Protein AF-A0A1I8J8V0-F1 (afdb_monomer_lite)

Secondary structure (DSSP, 8-state):
------HHHHHHTBTTTTSEEEETTEEPP-EE-TTSPEE--GGGGGGG---SSEEEEEEEEEEEEEEEEEEEE-SSS---SEEEEEES---GGGGGGGGTTSPEEEEE-S--TT--EEEEEEEEEEEEEEEEEEEEGGG-----SEEEEEEEE------------

pLDDT: mean 85.28, std 16.2, range [33.06, 98.38]

Sequence (165 aa):
HYYHPNVAELQGHNAAIYKTVWFNNREVSNTATSGGFLNIDTNNQASYVDATEYYYVLVDLKLLHTISGVDFQSPTSGQYPIHVRVSSSYDSSLGERAFINWPLCDSLELSVSSLTEYSFTCSSVMLGRYLVLTKSADLGFFRVDQIFVFAEECKLELNLKVFFA

Organism: NCBI:txid282301

Radius of gyration: 17.02 Å; chains: 1; bounding box: 48×47×53 Å

Structure (mmCIF, N/CA/C/O backbone):
data_AF-A0A1I8J8V0-F1
#
_entry.id   AF-A0A1I8J8V0-F1
#
loop_
_atom_site.group_PDB
_atom_site.id
_atom_site.type_symbol
_atom_site.label_atom_id
_atom_site.label_alt_id
_atom_site.label_comp_id
_atom_site.label_asym_id
_atom_site.label_entity_id
_atom_site.label_seq_id
_atom_site.pdbx_PDB_ins_code
_atom_site.Cartn_x
_atom_site.Cartn_y
_atom_site.Cartn_z
_atom_site.occupancy
_atom_site.B_iso_or_equiv
_atom_site.auth_seq_id
_atom_site.auth_comp_id
_atom_site.auth_asym_id
_atom_site.auth_atom_id
_atom_site.pdbx_PDB_model_num
ATOM 1 N N . HIS A 1 1 ? 11.663 30.106 14.539 1.00 33.25 1 HIS A N 1
ATOM 2 C CA . HIS A 1 1 ? 11.261 28.925 15.325 1.00 33.25 1 HIS A CA 1
ATOM 3 C C . HIS A 1 1 ? 10.946 27.800 14.357 1.00 33.25 1 HIS A C 1
ATOM 5 O O . HIS A 1 1 ? 9.930 27.873 13.682 1.00 33.25 1 HIS A O 1
ATOM 11 N N . TYR A 1 2 ? 11.851 26.832 14.214 1.00 33.31 2 TYR A N 1
ATOM 12 C CA . TYR A 1 2 ? 11.585 25.615 13.449 1.00 33.31 2 TYR A CA 1
ATOM 13 C C . TYR A 1 2 ? 10.794 24.675 14.355 1.00 33.31 2 TYR A C 1
ATOM 15 O O . TYR A 1 2 ? 11.325 24.176 15.345 1.00 33.31 2 TYR A O 1
ATOM 23 N N . TYR A 1 3 ? 9.503 24.523 14.072 1.00 33.06 3 TYR A N 1
ATOM 24 C CA . TYR A 1 3 ? 8.680 23.494 14.691 1.00 33.06 3 TYR A CA 1
ATOM 25 C C . TYR A 1 3 ? 9.148 22.153 14.121 1.00 33.06 3 TYR A C 1
ATOM 27 O O . TYR A 1 3 ? 8.894 21.851 12.959 1.00 33.06 3 TYR A O 1
ATOM 35 N N . HIS A 1 4 ? 9.908 21.398 14.908 1.00 39.62 4 HIS A N 1
ATOM 36 C CA . HIS A 1 4 ? 10.150 19.985 14.648 1.00 39.62 4 HIS A CA 1
ATOM 37 C C . HIS A 1 4 ? 9.083 19.222 15.437 1.00 39.62 4 HIS A C 1
ATOM 39 O O . HIS A 1 4 ? 9.164 19.228 16.669 1.00 39.62 4 HIS A O 1
ATOM 45 N N . PRO A 1 5 ? 8.066 18.631 14.781 1.00 42.84 5 PRO A N 1
ATOM 46 C CA . PRO A 1 5 ? 7.092 17.807 15.481 1.00 42.84 5 PRO A CA 1
ATOM 47 C C . PRO A 1 5 ? 7.818 16.661 16.187 1.00 42.84 5 PRO A C 1
ATOM 49 O O . PRO A 1 5 ? 8.849 16.172 15.711 1.00 42.84 5 PRO A O 1
ATOM 52 N N . ASN A 1 6 ? 7.304 16.248 17.341 1.00 49.06 6 ASN A N 1
ATOM 53 C CA . ASN A 1 6 ? 7.914 15.179 18.109 1.00 49.06 6 ASN A CA 1
ATOM 54 C C . ASN A 1 6 ? 7.815 13.872 17.303 1.00 49.06 6 ASN A C 1
ATOM 56 O O . ASN A 1 6 ? 6.739 13.497 16.843 1.00 49.06 6 ASN A O 1
ATOM 60 N N . VAL A 1 7 ? 8.932 13.168 17.117 1.00 50.31 7 VAL A N 1
ATOM 61 C CA . VAL A 1 7 ? 9.011 11.940 16.298 1.00 50.31 7 VAL A CA 1
ATOM 62 C C . VAL A 1 7 ? 7.987 10.884 16.745 1.00 50.31 7 VAL A C 1
ATOM 64 O O . VAL A 1 7 ? 7.414 10.181 15.916 1.00 50.31 7 VAL A O 1
ATOM 67 N N . ALA A 1 8 ? 7.705 10.817 18.049 1.00 52.47 8 ALA A N 1
ATOM 68 C CA . ALA A 1 8 ? 6.696 9.926 18.619 1.00 52.47 8 ALA A CA 1
ATOM 69 C C . ALA A 1 8 ? 5.249 10.316 18.249 1.00 52.47 8 ALA A C 1
ATOM 71 O O . ALA A 1 8 ? 4.409 9.433 18.096 1.00 52.47 8 ALA A O 1
ATOM 72 N N . GLU A 1 9 ? 4.953 11.609 18.072 1.00 55.69 9 GLU A N 1
ATOM 73 C CA . GLU A 1 9 ? 3.639 12.070 17.596 1.00 55.69 9 GL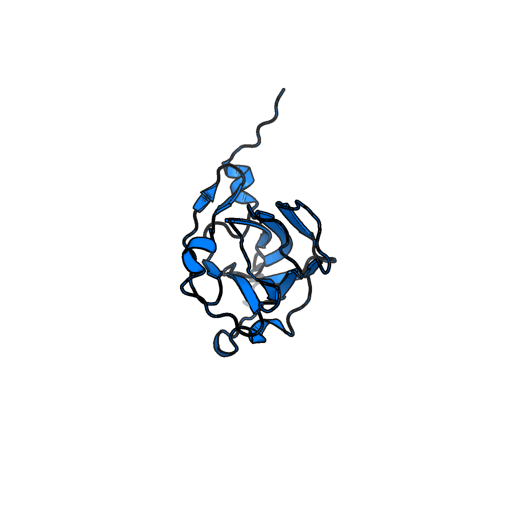U A CA 1
ATOM 74 C C . GLU A 1 9 ? 3.455 11.687 16.124 1.00 55.69 9 GLU A C 1
ATOM 76 O O . GLU A 1 9 ? 2.447 11.085 15.774 1.00 55.69 9 GLU A O 1
ATOM 81 N N . LEU A 1 10 ? 4.473 11.909 15.282 1.00 54.12 10 LEU A N 1
ATOM 82 C CA . LEU A 1 10 ? 4.448 11.537 13.859 1.00 54.12 10 LEU A CA 1
ATOM 83 C C . LEU A 1 10 ? 4.297 10.023 13.636 1.00 54.12 10 LEU A C 1
ATOM 85 O O . LEU A 1 10 ? 3.573 9.606 12.735 1.00 54.12 10 LEU A O 1
ATOM 89 N N . GLN A 1 11 ? 4.925 9.194 14.475 1.00 56.00 11 GLN A N 1
ATOM 90 C CA . GLN A 1 11 ? 4.717 7.740 14.472 1.00 56.00 11 GLN A CA 1
ATOM 91 C C . GLN A 1 11 ? 3.315 7.338 14.956 1.00 56.00 11 GLN A C 1
ATOM 93 O O . GLN A 1 11 ? 2.763 6.354 14.480 1.00 56.00 11 GLN A O 1
ATOM 98 N N . GLY A 1 12 ? 2.701 8.100 15.862 1.00 61.50 12 GLY A N 1
ATOM 99 C CA . GLY A 1 12 ? 1.325 7.849 16.303 1.00 61.50 12 GLY A CA 1
ATOM 100 C C . GLY A 1 12 ? 0.271 8.049 15.207 1.00 61.50 12 GLY A C 1
ATOM 101 O O . GLY A 1 12 ? -0.849 7.568 15.354 1.00 61.50 12 GLY A O 1
ATOM 102 N N . HIS A 1 13 ? 0.617 8.731 14.113 1.00 80.94 13 HIS A N 1
ATOM 103 C CA . HIS A 1 13 ? -0.309 9.059 13.027 1.00 80.94 13 HIS A CA 1
ATOM 104 C C . HIS A 1 13 ? -0.334 8.036 11.882 1.00 80.94 13 HIS A C 1
ATOM 106 O O . HIS A 1 13 ? -1.279 8.041 11.095 1.00 80.94 13 HIS A O 1
ATOM 112 N N . ASN A 1 14 ? 0.666 7.155 11.781 1.00 92.25 14 ASN A N 1
ATOM 113 C CA . ASN A 1 14 ? 0.687 6.107 10.764 1.00 92.25 14 ASN A CA 1
ATOM 114 C C . ASN A 1 14 ? 0.068 4.820 11.310 1.00 92.25 14 ASN A C 1
ATOM 116 O O . ASN A 1 14 ? 0.699 4.077 12.066 1.00 92.25 14 ASN A O 1
ATOM 120 N N . ALA A 1 15 ? -1.145 4.511 10.861 1.00 92.94 15 ALA A N 1
ATOM 121 C CA . ALA A 1 15 ? -1.888 3.342 11.321 1.00 92.94 15 ALA A CA 1
ATOM 122 C C . ALA A 1 15 ? -1.223 2.000 10.958 1.00 92.94 15 ALA A C 1
ATOM 124 O O . ALA A 1 15 ? -1.558 0.977 11.556 1.00 92.94 15 ALA A O 1
ATOM 125 N N . ALA A 1 16 ? -0.279 1.979 10.006 1.00 93.38 16 ALA A N 1
ATOM 126 C CA . ALA A 1 16 ? 0.455 0.772 9.622 1.00 93.38 16 ALA A CA 1
ATOM 127 C C . ALA A 1 16 ? 1.587 0.403 10.599 1.00 93.38 16 ALA A C 1
ATOM 129 O O . ALA A 1 16 ? 2.116 -0.709 10.533 1.00 93.38 16 ALA A O 1
ATOM 130 N N . ILE A 1 17 ? 1.977 1.295 11.515 1.00 90.25 17 ILE A N 1
ATOM 131 C CA . ILE A 1 17 ? 3.028 0.996 12.492 1.00 90.25 17 ILE A CA 1
ATOM 132 C C . ILE A 1 17 ? 2.574 -0.140 13.429 1.00 90.25 17 ILE A C 1
ATOM 134 O O . ILE A 1 17 ? 1.441 -0.175 13.908 1.00 90.25 17 ILE A O 1
ATOM 138 N N . TYR A 1 18 ? 3.476 -1.103 13.659 1.00 86.19 18 TYR A N 1
ATOM 139 C CA . TYR A 1 18 ? 3.223 -2.371 14.368 1.00 86.19 18 TYR A CA 1
ATOM 140 C C . TYR A 1 18 ? 2.188 -3.297 13.705 1.00 86.19 18 TYR A C 1
ATOM 142 O O . TYR A 1 18 ? 1.675 -4.219 14.345 1.00 86.19 18 TYR A O 1
ATOM 150 N N . LYS A 1 19 ? 1.869 -3.070 12.427 1.00 92.06 19 LYS A N 1
ATOM 151 C CA . LYS A 1 19 ? 0.966 -3.917 11.642 1.00 92.06 19 LYS A CA 1
ATOM 152 C C . LYS A 1 19 ? 1.742 -4.827 10.694 1.00 92.06 19 LYS A C 1
ATOM 154 O O . LYS A 1 19 ? 2.958 -4.717 10.535 1.00 92.06 19 LYS A O 1
ATOM 159 N N . THR A 1 20 ? 1.022 -5.759 10.077 1.00 94.62 20 THR A N 1
ATOM 160 C CA . THR A 1 20 ? 1.614 -6.676 9.099 1.00 94.62 20 THR A CA 1
ATOM 161 C C . THR A 1 20 ? 1.447 -6.096 7.706 1.00 94.62 20 THR A C 1
ATOM 163 O O . THR A 1 20 ? 0.354 -5.661 7.339 1.00 94.62 20 THR A O 1
ATOM 166 N N . VAL A 1 21 ? 2.525 -6.131 6.930 1.00 95.81 21 VAL A N 1
ATOM 167 C CA . VAL A 1 21 ? 2.526 -5.751 5.522 1.00 95.81 21 VAL A CA 1
ATOM 168 C C . VAL A 1 21 ? 3.007 -6.948 4.712 1.00 95.81 21 VAL A C 1
ATOM 170 O O . VAL A 1 21 ? 3.946 -7.641 5.107 1.00 95.81 21 VAL A O 1
ATOM 173 N N . TRP A 1 22 ? 2.353 -7.196 3.586 1.00 94.38 22 TRP A N 1
ATOM 174 C CA . TRP A 1 22 ? 2.705 -8.247 2.643 1.00 94.38 22 TRP A CA 1
ATOM 175 C C . TRP A 1 22 ? 2.989 -7.653 1.270 1.00 94.38 22 TRP A C 1
ATOM 177 O O . TRP A 1 22 ? 2.275 -6.755 0.834 1.00 94.38 22 TRP A O 1
ATOM 187 N N . PHE A 1 23 ? 3.976 -8.199 0.570 1.00 94.31 23 PHE A N 1
ATOM 188 C CA . PHE A 1 23 ? 4.208 -7.977 -0.852 1.00 94.31 23 PHE A CA 1
ATOM 189 C C . PHE A 1 23 ? 4.030 -9.303 -1.589 1.00 94.31 23 PHE A C 1
ATOM 191 O O . PHE A 1 23 ? 4.759 -10.254 -1.308 1.00 94.31 23 PHE A O 1
ATOM 198 N N . ASN A 1 24 ? 3.020 -9.395 -2.463 1.00 92.69 24 ASN A N 1
ATOM 199 C CA . ASN A 1 24 ? 2.665 -10.619 -3.200 1.00 92.69 24 ASN A CA 1
ATOM 200 C C . ASN A 1 24 ? 2.706 -11.892 -2.319 1.00 92.69 24 ASN A C 1
ATOM 202 O O . ASN A 1 24 ? 3.464 -12.828 -2.566 1.00 92.69 24 ASN A O 1
ATOM 206 N N . ASN A 1 25 ? 1.900 -11.905 -1.248 1.00 90.12 25 ASN A N 1
ATOM 207 C CA . ASN A 1 25 ? 1.782 -12.992 -0.256 1.00 90.12 25 ASN A CA 1
ATOM 208 C C . ASN A 1 25 ? 3.038 -13.304 0.576 1.00 90.12 25 ASN A C 1
ATOM 210 O O . ASN A 1 25 ? 3.035 -14.268 1.345 1.00 90.12 25 ASN A O 1
ATOM 214 N N . ARG A 1 26 ? 4.089 -12.484 0.504 1.00 90.62 26 ARG A N 1
ATOM 215 C CA . ARG A 1 26 ? 5.243 -12.582 1.402 1.00 90.62 26 ARG A CA 1
ATOM 216 C C . ARG A 1 26 ? 5.247 -11.455 2.410 1.00 90.62 26 ARG A C 1
ATOM 218 O O . ARG A 1 26 ? 5.075 -10.296 2.054 1.00 90.62 26 ARG A O 1
ATOM 225 N N . GLU A 1 27 ? 5.454 -11.791 3.674 1.00 91.62 27 GLU A N 1
ATOM 226 C CA . GLU A 1 27 ? 5.608 -10.789 4.726 1.00 91.62 27 GLU A CA 1
ATOM 227 C C . GLU A 1 27 ? 6.898 -10.015 4.539 1.00 91.62 27 GLU A C 1
ATOM 229 O O . GLU A 1 27 ? 7.974 -10.596 4.398 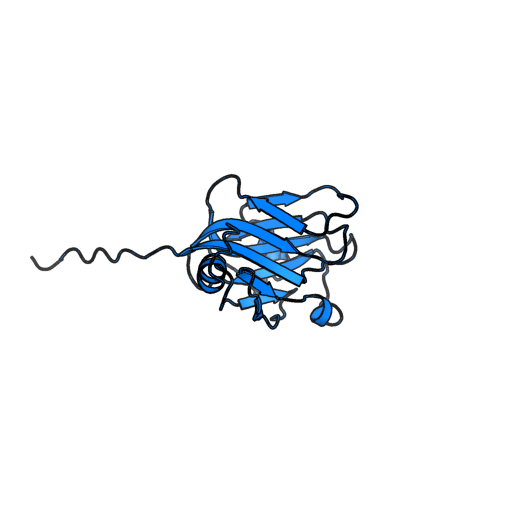1.00 91.62 27 GLU A O 1
ATOM 234 N N . VAL A 1 28 ? 6.762 -8.692 4.508 1.00 90.25 28 VAL A N 1
ATOM 235 C CA . VAL A 1 28 ? 7.901 -7.789 4.453 1.00 90.25 28 VAL A CA 1
ATOM 236 C C . VAL A 1 28 ? 8.271 -7.403 5.872 1.00 90.25 28 VAL A C 1
ATOM 238 O O . VAL A 1 28 ? 7.432 -6.977 6.670 1.00 90.25 28 VAL A O 1
ATOM 241 N N . SER A 1 29 ? 9.552 -7.565 6.197 1.00 85.06 29 SER A N 1
ATOM 242 C CA . SER A 1 29 ? 10.095 -6.991 7.421 1.00 85.06 29 SER A CA 1
ATOM 243 C C . SER A 1 29 ? 9.905 -5.483 7.377 1.00 85.06 29 SER A C 1
ATOM 245 O O . SER A 1 29 ? 10.135 -4.857 6.343 1.00 85.06 29 SER A O 1
ATOM 247 N N . ASN A 1 30 ? 9.479 -4.908 8.496 1.00 83.62 30 ASN A N 1
ATOM 248 C CA . ASN A 1 30 ? 9.177 -3.493 8.555 1.00 83.62 30 ASN A CA 1
ATOM 249 C C . ASN A 1 30 ? 9.774 -2.818 9.787 1.00 83.62 30 ASN A C 1
ATOM 251 O O . ASN A 1 30 ? 10.075 -3.454 10.798 1.00 83.62 30 ASN A O 1
ATOM 255 N N . THR A 1 31 ? 10.037 -1.520 9.677 1.00 85.44 31 THR A N 1
ATOM 256 C CA . THR A 1 31 ? 10.598 -0.720 10.772 1.00 85.44 31 THR A CA 1
ATOM 257 C C . THR A 1 31 ? 10.101 0.713 10.662 1.00 85.44 31 THR A C 1
ATOM 259 O O . THR A 1 31 ? 10.148 1.312 9.588 1.00 85.44 31 THR A O 1
ATOM 262 N N . ALA A 1 32 ? 9.616 1.271 11.770 1.00 83.38 32 ALA A N 1
ATOM 263 C CA . ALA A 1 32 ? 9.172 2.657 11.807 1.00 83.38 32 ALA A CA 1
ATOM 264 C C . ALA A 1 32 ? 10.367 3.614 11.673 1.00 83.38 32 ALA A C 1
ATOM 266 O O . ALA A 1 32 ? 11.394 3.459 12.336 1.00 83.38 32 ALA A O 1
ATOM 267 N N . THR A 1 33 ? 10.219 4.622 10.821 1.00 78.31 33 THR A N 1
ATOM 268 C CA . THR A 1 33 ? 11.181 5.716 10.666 1.00 78.31 33 THR A CA 1
ATOM 269 C C . THR A 1 33 ? 10.897 6.828 11.670 1.00 78.31 33 THR A C 1
ATOM 271 O O . THR A 1 33 ? 9.811 6.914 12.249 1.00 78.31 33 THR A O 1
ATOM 274 N N . SER A 1 34 ? 11.854 7.738 11.853 1.00 70.06 34 SER A N 1
ATOM 275 C CA . SER A 1 34 ? 11.637 8.954 12.641 1.00 70.06 34 SER A CA 1
ATOM 276 C C . SER A 1 34 ? 10.659 9.945 11.989 1.00 70.06 34 SER A C 1
ATOM 278 O O . SER A 1 34 ? 10.133 10.817 12.672 1.00 70.06 34 SER A O 1
ATOM 280 N N . GLY A 1 35 ? 10.390 9.815 10.686 1.00 73.19 35 GLY A N 1
ATOM 281 C CA . GLY A 1 35 ? 9.424 10.643 9.956 1.00 73.19 35 GLY A CA 1
ATOM 282 C C . GLY A 1 35 ? 7.978 10.144 10.036 1.00 73.19 35 GLY A C 1
ATOM 283 O O . GLY A 1 35 ? 7.119 10.698 9.364 1.00 73.19 35 GLY A O 1
ATOM 284 N N . GLY A 1 36 ? 7.703 9.080 10.799 1.00 81.62 36 GLY A N 1
ATOM 285 C CA . GLY A 1 36 ? 6.372 8.467 10.899 1.00 81.62 36 GLY A CA 1
ATOM 286 C C . GLY A 1 36 ? 6.042 7.471 9.780 1.00 81.62 36 GLY A C 1
ATOM 287 O O . GLY A 1 36 ? 5.104 6.692 9.915 1.00 81.62 36 GLY A O 1
ATOM 288 N N . PHE A 1 37 ? 6.839 7.400 8.710 1.00 88.94 37 PHE A N 1
ATOM 289 C CA . PHE A 1 37 ? 6.719 6.353 7.691 1.00 88.94 37 PHE A CA 1
ATOM 290 C C . PHE A 1 37 ? 7.153 4.986 8.224 1.00 88.94 37 PHE A C 1
ATOM 292 O O . PHE A 1 37 ? 8.041 4.887 9.075 1.00 88.94 37 PHE A O 1
ATOM 299 N N . LEU A 1 38 ? 6.570 3.929 7.670 1.00 91.81 38 LEU A N 1
ATOM 300 C CA . LEU A 1 38 ? 6.978 2.546 7.871 1.00 91.81 38 LEU A CA 1
ATOM 301 C C . LEU A 1 38 ? 7.843 2.100 6.685 1.00 91.81 38 LEU A C 1
ATOM 303 O O . LEU A 1 38 ? 7.355 2.065 5.558 1.00 91.81 38 LEU A O 1
ATOM 307 N N . ASN A 1 39 ? 9.105 1.742 6.933 1.00 92.50 39 ASN A N 1
ATOM 308 C CA . ASN A 1 39 ? 9.964 1.117 5.923 1.00 92.50 39 ASN A CA 1
ATOM 309 C C . ASN A 1 39 ? 9.481 -0.310 5.661 1.00 92.50 39 ASN A C 1
ATOM 311 O O . ASN A 1 39 ? 9.320 -1.058 6.625 1.00 92.50 39 ASN A O 1
ATOM 315 N N . ILE A 1 40 ? 9.289 -0.685 4.395 1.00 89.75 40 ILE A N 1
ATOM 316 C CA . ILE A 1 40 ? 8.798 -2.013 3.988 1.00 89.75 40 ILE A CA 1
ATOM 317 C C . ILE A 1 40 ? 9.547 -2.637 2.7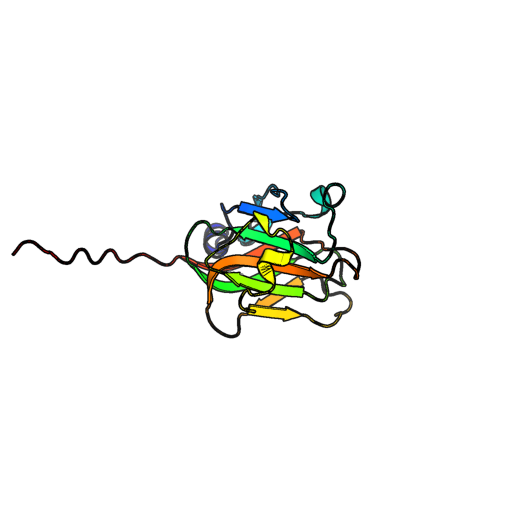93 1.00 89.75 40 ILE A C 1
ATOM 319 O O . ILE A 1 40 ? 9.189 -3.742 2.399 1.00 89.75 40 ILE A O 1
ATOM 323 N N . ASP A 1 41 ? 10.545 -1.938 2.230 1.00 83.50 41 ASP A N 1
ATOM 324 C CA . ASP A 1 41 ? 11.435 -2.337 1.114 1.00 83.50 41 ASP A CA 1
ATOM 325 C C . ASP A 1 41 ? 11.032 -3.624 0.364 1.00 83.50 41 ASP A C 1
ATOM 327 O O . ASP A 1 41 ? 11.519 -4.730 0.642 1.00 83.50 41 ASP A O 1
ATOM 331 N N . THR A 1 42 ? 10.146 -3.469 -0.627 1.00 85.44 42 THR A N 1
ATOM 332 C CA . THR A 1 42 ? 9.665 -4.595 -1.439 1.00 85.44 42 THR A CA 1
ATOM 333 C C . THR A 1 42 ? 10.735 -5.168 -2.371 1.00 85.44 42 THR A C 1
ATOM 335 O O . THR A 1 42 ? 10.595 -6.302 -2.835 1.00 85.44 42 THR A O 1
ATOM 338 N N . ASN A 1 43 ? 11.834 -4.448 -2.630 1.00 79.25 43 ASN A N 1
ATOM 339 C CA . ASN A 1 43 ? 12.879 -4.896 -3.551 1.00 79.25 43 ASN A CA 1
ATOM 340 C C . ASN A 1 43 ? 13.584 -6.165 -3.046 1.00 79.25 43 ASN A C 1
ATOM 342 O O . ASN A 1 43 ? 13.938 -7.031 -3.843 1.00 79.25 43 ASN A O 1
ATOM 346 N N . ASN A 1 44 ? 13.703 -6.335 -1.725 1.00 71.00 44 ASN A N 1
ATOM 347 C CA . ASN A 1 44 ? 14.261 -7.553 -1.122 1.00 71.00 44 ASN A CA 1
ATOM 348 C C . ASN A 1 44 ? 13.408 -8.806 -1.376 1.00 71.00 44 ASN A C 1
ATOM 350 O O . ASN A 1 44 ? 13.889 -9.927 -1.218 1.00 71.00 44 ASN A O 1
ATOM 354 N N . GLN A 1 45 ? 12.147 -8.624 -1.768 1.00 74.50 45 GLN A N 1
ATOM 355 C CA . GLN A 1 45 ? 11.220 -9.709 -2.073 1.00 74.50 45 GLN A CA 1
ATOM 356 C C . GLN A 1 45 ? 11.032 -9.926 -3.580 1.00 74.50 45 GLN A C 1
ATOM 358 O O . GLN A 1 45 ? 10.509 -10.967 -3.969 1.00 74.50 45 GLN A O 1
ATOM 363 N N . ALA A 1 46 ? 11.478 -8.994 -4.430 1.00 72.62 46 ALA A N 1
ATOM 364 C CA . ALA A 1 46 ? 11.185 -8.979 -5.865 1.00 72.62 46 ALA A CA 1
ATOM 365 C C . ALA A 1 46 ? 11.632 -10.249 -6.614 1.00 72.62 46 ALA A C 1
ATOM 367 O O . ALA A 1 46 ? 10.964 -10.667 -7.551 1.00 72.62 46 ALA A O 1
ATOM 368 N N . SER A 1 47 ? 12.717 -10.905 -6.187 1.00 73.12 47 SER A N 1
ATOM 369 C CA . SER A 1 47 ? 13.194 -12.160 -6.791 1.00 73.12 47 SER A CA 1
ATOM 370 C C . SER A 1 47 ? 12.433 -13.415 -6.344 1.00 73.12 47 SER A C 1
ATOM 372 O O . SER A 1 47 ? 12.747 -14.510 -6.800 1.00 73.12 47 SER A O 1
ATOM 374 N N . TYR A 1 48 ? 11.499 -13.285 -5.400 1.00 73.00 48 TYR A N 1
ATOM 375 C CA . TYR A 1 48 ? 10.785 -14.401 -4.769 1.00 73.00 48 TYR A CA 1
ATOM 376 C C . TYR A 1 48 ? 9.267 -14.331 -4.950 1.00 73.00 48 TYR A C 1
ATOM 378 O O . TYR A 1 48 ? 8.541 -15.138 -4.353 1.00 73.00 48 TYR A O 1
ATOM 386 N N . VAL A 1 49 ? 8.798 -13.344 -5.708 1.00 79.19 49 VAL A N 1
ATOM 387 C CA . VAL A 1 49 ? 7.387 -13.120 -5.990 1.00 79.19 49 VAL A CA 1
ATOM 388 C C . VAL A 1 49 ? 7.146 -13.304 -7.480 1.00 79.19 49 VAL A C 1
ATOM 390 O O . VAL A 1 49 ? 7.820 -12.694 -8.305 1.00 79.19 49 VAL A O 1
ATOM 393 N N . ASP A 1 50 ? 6.163 -14.133 -7.804 1.00 76.88 50 ASP A N 1
ATOM 394 C CA . ASP A 1 50 ? 5.613 -14.227 -9.149 1.00 76.88 50 ASP A CA 1
ATOM 395 C C . ASP A 1 50 ? 4.277 -13.483 -9.137 1.00 76.88 50 ASP A C 1
ATOM 397 O O . ASP A 1 50 ? 3.415 -13.760 -8.299 1.00 76.88 50 ASP A O 1
ATOM 401 N N . ALA A 1 51 ? 4.133 -12.505 -10.028 1.00 83.31 51 ALA A N 1
ATOM 402 C CA . ALA A 1 51 ? 2.894 -11.769 -10.243 1.00 83.31 51 ALA A CA 1
ATOM 403 C C . ALA A 1 51 ? 2.380 -12.084 -11.649 1.00 83.31 51 ALA A C 1
ATOM 405 O O . ALA A 1 51 ? 3.126 -11.962 -12.623 1.00 83.31 51 ALA A O 1
ATOM 406 N N . THR A 1 52 ? 1.124 -12.511 -11.751 1.00 88.19 52 THR A N 1
ATOM 407 C CA . THR A 1 52 ? 0.510 -12.936 -13.021 1.00 88.19 52 THR A CA 1
ATOM 408 C C . THR A 1 52 ? -0.420 -11.879 -13.610 1.00 88.19 52 THR A C 1
ATOM 410 O O . THR A 1 52 ? -0.408 -11.651 -14.817 1.00 88.19 52 THR A O 1
ATOM 413 N N . GLU A 1 53 ? -1.185 -11.204 -12.762 1.00 90.88 53 GLU A N 1
ATOM 414 C CA . GLU A 1 53 ? -2.095 -10.102 -13.071 1.00 90.88 53 GLU A CA 1
ATOM 415 C C . GLU A 1 53 ? -1.604 -8.817 -12.368 1.00 90.88 53 GLU A C 1
ATOM 417 O O . GLU A 1 53 ? -1.406 -7.784 -13.014 1.00 90.88 53 GLU A O 1
ATOM 422 N N . TYR A 1 54 ? -1.319 -8.885 -11.062 1.00 92.19 54 TYR A N 1
ATOM 423 C CA . TYR A 1 54 ? -0.968 -7.735 -10.227 1.00 92.19 54 TYR A CA 1
ATOM 424 C C . TYR A 1 54 ? 0.189 -8.003 -9.258 1.00 92.19 54 TYR A C 1
ATOM 426 O O . TYR A 1 54 ? 0.216 -8.982 -8.507 1.00 92.19 54 TYR A O 1
ATOM 434 N N . TYR A 1 55 ? 1.096 -7.033 -9.161 1.00 93.75 55 TYR A N 1
ATOM 435 C CA . TYR A 1 55 ? 1.846 -6.824 -7.929 1.00 93.75 55 TYR A CA 1
ATOM 436 C C . TYR A 1 55 ? 0.948 -6.165 -6.887 1.00 93.75 55 TYR A C 1
ATOM 438 O O . TYR A 1 55 ? 0.137 -5.299 -7.227 1.00 93.75 55 TYR A O 1
ATOM 446 N N . TYR A 1 56 ? 1.118 -6.517 -5.614 1.00 95.25 56 TYR A N 1
ATOM 447 C CA . TYR A 1 56 ? 0.378 -5.855 -4.54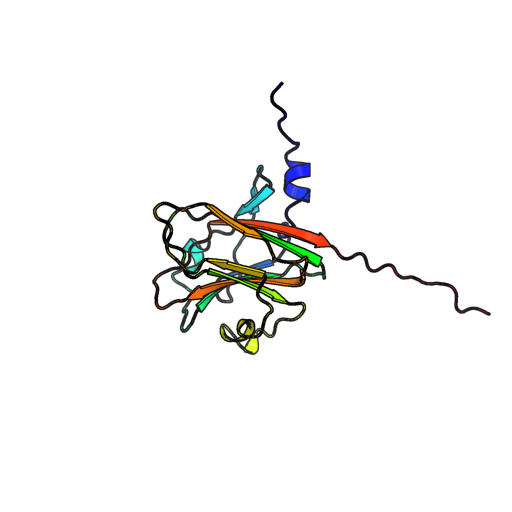7 1.00 95.25 56 TYR A CA 1
ATOM 448 C C . TYR A 1 56 ? 1.148 -5.732 -3.240 1.00 95.25 56 TYR A C 1
ATOM 450 O O . TYR A 1 56 ? 1.853 -6.649 -2.820 1.00 95.25 56 TYR A O 1
ATOM 458 N N . VAL A 1 57 ? 0.933 -4.600 -2.573 1.00 96.44 57 VAL A N 1
ATOM 459 C CA . VAL A 1 57 ? 1.287 -4.379 -1.171 1.00 96.44 57 VAL A CA 1
ATOM 460 C C . VAL A 1 57 ? -0.007 -4.381 -0.369 1.00 96.44 57 VAL A C 1
ATOM 462 O O . VAL A 1 57 ? -0.845 -3.503 -0.557 1.00 96.44 57 VAL A O 1
ATOM 465 N N . LEU A 1 58 ? -0.181 -5.366 0.508 1.00 97.44 58 LEU A N 1
ATOM 466 C CA . LEU A 1 58 ? -1.352 -5.511 1.372 1.00 97.44 58 LEU A CA 1
ATOM 467 C C . LEU A 1 58 ? -0.974 -5.169 2.814 1.00 97.44 58 LEU A C 1
ATOM 469 O O . LEU A 1 58 ? -0.091 -5.795 3.394 1.00 97.44 58 LEU A O 1
ATOM 473 N N . VAL A 1 59 ? -1.668 -4.199 3.399 1.00 97.94 59 VAL A N 1
ATOM 474 C CA . VAL A 1 59 ? -1.525 -3.785 4.796 1.00 97.94 59 VAL A CA 1
ATOM 475 C C . VAL A 1 59 ? -2.698 -4.351 5.596 1.00 97.94 59 VAL A C 1
ATOM 477 O O . VAL A 1 59 ? -3.851 -4.010 5.334 1.00 97.94 59 VAL A O 1
ATOM 480 N N . ASP A 1 60 ? -2.419 -5.206 6.583 1.00 97.44 60 ASP A N 1
ATOM 481 C CA . ASP A 1 60 ? -3.404 -5.707 7.551 1.00 97.44 60 ASP A CA 1
ATOM 482 C C . ASP A 1 60 ? -3.310 -4.906 8.854 1.00 97.44 60 ASP A C 1
ATOM 484 O O . ASP A 1 60 ? -2.464 -5.192 9.706 1.00 97.44 60 ASP A O 1
ATOM 488 N N . LEU A 1 61 ? -4.226 -3.950 9.045 1.00 96.06 61 LEU A N 1
ATOM 489 C CA . LEU A 1 61 ? -4.284 -3.079 10.226 1.00 96.06 61 LEU A CA 1
ATOM 490 C C . LEU A 1 61 ? -4.729 -3.806 11.511 1.00 96.06 61 LEU A C 1
ATOM 492 O O . LEU A 1 61 ? -4.785 -3.194 12.585 1.00 96.06 61 LEU A O 1
ATOM 496 N N . LYS A 1 62 ? -5.023 -5.112 11.431 1.00 95.00 62 LYS A N 1
ATOM 497 C CA . LYS A 1 62 ? -5.483 -6.020 12.504 1.00 95.00 62 LYS A CA 1
ATOM 498 C C . LYS A 1 62 ? -6.869 -5.724 13.073 1.00 95.00 62 LYS A C 1
ATOM 500 O O . LYS A 1 62 ? -7.580 -6.661 13.425 1.00 95.00 62 LYS A O 1
ATOM 505 N N . LEU A 1 63 ? -7.263 -4.458 13.124 1.00 93.62 63 LEU A N 1
ATOM 506 C CA . LEU A 1 63 ? -8.552 -3.975 13.613 1.00 93.62 63 LEU A CA 1
ATOM 507 C C . LEU A 1 63 ? -9.249 -3.143 12.533 1.00 93.62 63 LEU A C 1
ATOM 509 O O . LEU A 1 63 ? -8.628 -2.740 11.547 1.00 93.62 63 LEU A O 1
ATOM 513 N N . LEU A 1 64 ? -10.546 -2.895 12.715 1.00 95.31 64 LEU A N 1
ATOM 514 C CA . LEU A 1 64 ? -11.289 -1.976 11.857 1.00 95.31 64 LEU A CA 1
ATOM 515 C C . LEU A 1 64 ? -10.855 -0.535 12.119 1.00 95.31 64 LEU A C 1
ATOM 517 O O . LEU A 1 64 ? -10.729 -0.114 13.267 1.00 95.31 64 LEU A O 1
ATOM 521 N N . HIS A 1 65 ? -10.655 0.200 11.034 1.00 95.00 65 HIS A N 1
ATOM 522 C CA . HIS A 1 65 ? -10.300 1.607 11.032 1.00 95.00 65 HIS A CA 1
ATOM 523 C C . HIS A 1 65 ? -11.181 2.374 10.050 1.00 95.00 65 HIS A C 1
ATOM 525 O O . HIS A 1 65 ? -11.686 1.822 9.068 1.00 95.00 65 HIS A O 1
ATOM 531 N N . THR A 1 66 ? -11.307 3.671 10.285 1.00 95.25 66 THR A N 1
ATOM 532 C CA . THR A 1 66 ? -11.718 4.645 9.279 1.00 95.25 66 THR A CA 1
ATOM 533 C C . THR A 1 66 ? -10.475 5.127 8.538 1.00 95.25 66 THR A C 1
ATOM 535 O O . THR A 1 66 ? -9.675 5.874 9.096 1.00 95.25 66 THR A O 1
ATOM 538 N N . ILE A 1 67 ? -10.293 4.660 7.305 1.00 95.69 67 ILE A N 1
ATOM 539 C CA . ILE A 1 67 ? -9.135 4.919 6.444 1.00 95.69 67 ILE A CA 1
ATOM 540 C C . ILE A 1 67 ? -9.441 6.105 5.526 1.00 95.69 67 ILE A C 1
ATOM 542 O O . ILE A 1 67 ? -10.480 6.127 4.863 1.00 95.69 67 ILE A O 1
ATOM 546 N N . SER A 1 68 ? -8.540 7.085 5.480 1.00 95.50 68 SER A N 1
ATOM 547 C CA . SER A 1 68 ? -8.673 8.290 4.651 1.00 95.50 68 SER A CA 1
ATOM 548 C C . SER A 1 68 ? -7.663 8.366 3.509 1.00 95.50 68 SER A C 1
ATOM 550 O O . SER A 1 68 ? -7.884 9.125 2.569 1.00 95.50 68 SER A O 1
ATOM 552 N N . GLY A 1 69 ? -6.590 7.575 3.542 1.00 94.75 69 GLY A N 1
ATOM 553 C CA . GLY A 1 69 ? -5.614 7.567 2.461 1.00 94.75 69 GLY A CA 1
ATOM 554 C C . GLY A 1 69 ? -4.330 6.824 2.790 1.00 94.75 69 GLY A C 1
ATOM 555 O O . GLY A 1 69 ? -4.178 6.217 3.855 1.00 94.75 69 GLY A O 1
ATOM 556 N N . VAL A 1 70 ? -3.390 6.902 1.857 1.00 96.88 70 VAL A N 1
ATOM 557 C CA . VAL A 1 70 ? -2.052 6.333 1.991 1.00 96.88 70 VAL A CA 1
ATOM 558 C C . VAL A 1 70 ? -1.052 7.141 1.179 1.00 96.88 70 VAL A C 1
ATOM 560 O O . VAL A 1 70 ? -1.296 7.452 0.013 1.00 96.88 70 VAL A O 1
ATOM 563 N N . ASP A 1 71 ? 0.098 7.403 1.786 1.00 95.81 71 ASP A N 1
ATOM 564 C CA . ASP A 1 71 ? 1.285 7.856 1.078 1.00 95.81 71 ASP A CA 1
ATOM 565 C C . ASP A 1 71 ? 2.272 6.702 0.951 1.00 95.81 71 ASP A C 1
ATOM 567 O O . ASP A 1 71 ? 2.413 5.875 1.858 1.00 95.81 71 ASP A O 1
ATOM 571 N N . PHE A 1 72 ? 3.001 6.654 -0.158 1.00 94.69 72 PHE A N 1
ATOM 572 C CA . PHE A 1 72 ? 4.146 5.769 -0.276 1.00 94.69 72 PHE A CA 1
ATOM 573 C C . PHE A 1 72 ? 5.297 6.405 -1.048 1.00 94.69 72 PHE A C 1
ATOM 575 O O . PHE A 1 72 ? 5.107 7.282 -1.892 1.00 94.69 72 PHE A O 1
ATOM 582 N N . GLN A 1 73 ? 6.509 5.930 -0.770 1.00 93.81 73 GLN A N 1
ATOM 583 C CA . GLN A 1 73 ? 7.721 6.351 -1.464 1.00 93.81 73 GLN A CA 1
ATOM 584 C C . GLN A 1 73 ? 8.332 5.198 -2.256 1.00 93.81 73 GLN A C 1
ATOM 586 O O . GLN A 1 73 ? 8.364 4.049 -1.806 1.00 93.81 73 GLN A O 1
ATOM 591 N N . SER A 1 74 ? 8.847 5.527 -3.436 1.00 91.88 74 SER A N 1
ATOM 592 C CA . SER A 1 74 ? 9.571 4.624 -4.322 1.00 91.88 74 SER A CA 1
ATOM 593 C C . SER A 1 74 ? 10.799 5.339 -4.881 1.00 91.88 74 SER A C 1
ATOM 595 O O . SER A 1 74 ? 10.663 6.440 -5.410 1.00 91.88 74 SER A O 1
ATOM 597 N N . PRO A 1 75 ? 11.997 4.734 -4.867 1.00 88.44 75 PRO A N 1
ATOM 598 C CA . PRO A 1 75 ? 13.195 5.348 -5.447 1.00 88.44 75 PRO A CA 1
ATOM 599 C C . PRO A 1 75 ? 13.175 5.341 -6.982 1.00 88.44 75 PRO A C 1
ATOM 601 O O . PRO A 1 75 ? 14.105 5.817 -7.630 1.00 88.44 75 PRO A O 1
ATOM 604 N N . THR A 1 76 ? 12.131 4.770 -7.576 1.00 87.38 76 THR A N 1
ATOM 605 C CA . THR A 1 76 ? 11.962 4.608 -9.014 1.00 87.38 76 THR A CA 1
ATOM 606 C C . THR A 1 76 ? 10.623 5.181 -9.447 1.00 87.38 76 THR A C 1
ATOM 608 O O . THR A 1 76 ? 9.575 4.783 -8.939 1.00 87.38 76 THR A O 1
ATOM 611 N N . SER A 1 77 ? 10.651 6.074 -10.434 1.00 88.12 77 SER A N 1
ATOM 612 C CA . SER A 1 77 ? 9.425 6.572 -11.065 1.00 88.12 77 SER A CA 1
ATOM 613 C C . SER A 1 77 ? 8.752 5.517 -11.949 1.00 88.12 77 SER A C 1
ATOM 615 O O . SER A 1 77 ? 9.320 4.454 -12.204 1.00 88.12 77 SER A O 1
ATOM 617 N N . GLY A 1 78 ? 7.533 5.806 -12.410 1.00 87.31 78 GLY A N 1
ATOM 618 C CA . GLY A 1 78 ? 6.789 4.908 -13.297 1.00 87.31 78 GLY A CA 1
ATOM 619 C C . GLY A 1 78 ? 5.971 3.835 -12.572 1.00 87.31 78 GLY A C 1
ATOM 620 O O . GLY A 1 78 ? 5.618 2.828 -13.182 1.00 87.31 78 GLY A O 1
ATOM 621 N N . GLN A 1 79 ? 5.628 4.041 -11.295 1.00 90.56 79 GLN A N 1
ATOM 622 C CA . GLN A 1 79 ? 4.675 3.177 -10.596 1.00 90.56 79 GLN A CA 1
ATOM 623 C C . GLN A 1 79 ? 3.248 3.514 -11.086 1.00 90.56 79 GLN A C 1
ATOM 625 O O . GLN A 1 79 ? 2.569 4.330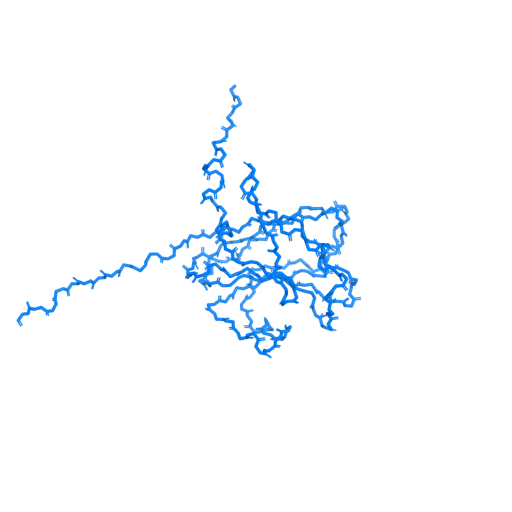 -10.475 1.00 90.56 79 GLN A O 1
ATOM 630 N N . TYR A 1 80 ? 2.814 2.968 -12.230 1.00 92.19 80 TYR A N 1
ATOM 631 C CA . TYR A 1 80 ? 1.443 3.117 -12.760 1.00 92.19 80 TYR A CA 1
ATOM 632 C C . TYR A 1 80 ? 0.992 1.877 -13.575 1.00 92.19 80 TYR A C 1
ATOM 634 O O . TYR 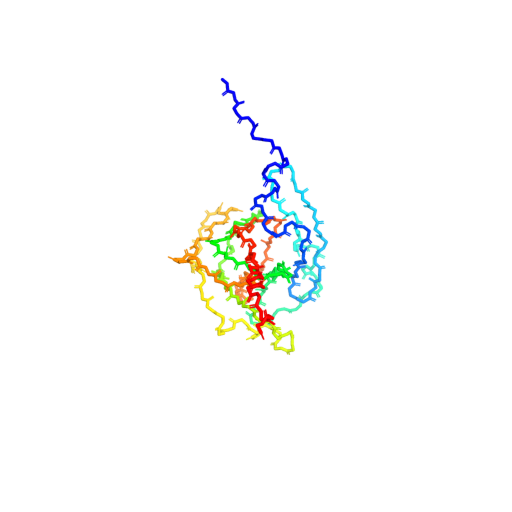A 1 80 ? 1.855 1.155 -14.085 1.00 92.19 80 TYR A O 1
ATOM 642 N N . PRO A 1 81 ? -0.323 1.614 -13.712 1.00 94.56 81 PRO A N 1
ATOM 643 C CA . PRO A 1 81 ? -1.368 2.191 -12.884 1.00 94.56 81 PRO A CA 1
ATOM 644 C C . PRO A 1 81 ? -1.227 1.696 -11.441 1.00 94.56 81 PRO A C 1
ATOM 646 O O . PRO A 1 81 ? -0.725 0.593 -11.209 1.00 94.56 81 PRO A O 1
ATOM 649 N N . ILE A 1 82 ? -1.647 2.522 -10.488 1.00 96.31 82 ILE A N 1
ATOM 650 C CA . ILE A 1 82 ? -1.775 2.154 -9.078 1.00 96.31 82 ILE A CA 1
ATOM 651 C C . ILE A 1 82 ? -3.227 2.310 -8.678 1.00 96.31 82 ILE A C 1
ATOM 653 O O . ILE A 1 82 ? -3.815 3.369 -8.886 1.00 96.31 82 ILE A O 1
ATOM 657 N N . HIS A 1 83 ? -3.779 1.283 -8.045 1.00 97.25 83 HIS A N 1
ATOM 658 C CA . HIS A 1 83 ? -5.083 1.366 -7.395 1.00 97.25 83 HIS A CA 1
ATOM 659 C C . HIS A 1 83 ? -4.924 1.169 -5.901 1.00 97.25 83 HIS A C 1
ATOM 661 O O . HIS A 1 83 ? -4.261 0.229 -5.460 1.00 97.25 83 HIS A O 1
ATOM 667 N N . VAL A 1 84 ? -5.571 2.039 -5.131 1.00 98.12 84 VAL A N 1
ATOM 668 C CA . VAL A 1 84 ? -5.700 1.895 -3.685 1.00 98.12 84 VAL A CA 1
ATOM 669 C C . VAL A 1 84 ? -7.098 1.395 -3.390 1.00 98.12 84 VAL A C 1
ATOM 671 O O . VAL A 1 84 ? -8.087 2.036 -3.749 1.00 98.12 84 VAL A O 1
ATOM 674 N N . ARG A 1 85 ? -7.199 0.244 -2.732 1.00 98.25 85 ARG A N 1
ATOM 675 C CA . ARG A 1 85 ? -8.487 -0.350 -2.364 1.00 98.25 85 ARG A CA 1
ATOM 676 C C . ARG A 1 85 ? -8.528 -0.688 -0.889 1.00 98.25 85 ARG A C 1
ATOM 678 O O . ARG A 1 85 ? -7.502 -0.982 -0.279 1.00 98.25 85 ARG A O 1
ATOM 685 N N . VAL A 1 86 ? -9.730 -0.661 -0.331 1.00 98.19 86 VAL A N 1
ATOM 686 C CA . VAL A 1 86 ? -9.969 -0.878 1.098 1.00 98.19 86 VAL A CA 1
ATOM 687 C C . VAL A 1 86 ? -11.049 -1.934 1.286 1.00 98.19 86 VAL A C 1
ATOM 689 O O . VAL A 1 86 ? -12.045 -1.942 0.568 1.00 98.19 86 VAL A O 1
ATOM 692 N N . SER A 1 87 ? -10.871 -2.816 2.270 1.00 97.69 87 SER A N 1
ATOM 693 C CA . SER A 1 87 ? -11.882 -3.805 2.650 1.00 97.69 87 SER A CA 1
ATOM 694 C C . SER A 1 87 ? -11.834 -4.134 4.139 1.00 97.69 87 SER A C 1
ATOM 696 O O . SER A 1 87 ? -10.801 -4.039 4.805 1.00 97.69 87 SER A O 1
ATOM 698 N N . SER A 1 88 ? -12.968 -4.561 4.687 1.00 97.00 88 SER A N 1
ATOM 699 C CA . SER A 1 88 ? -13.068 -5.141 6.030 1.00 97.00 88 SER A CA 1
ATOM 700 C C . SER A 1 88 ? -12.712 -6.632 6.067 1.00 97.00 88 SER A C 1
ATOM 702 O O . SER A 1 88 ? -12.467 -7.174 7.143 1.00 97.00 88 SER A O 1
ATOM 704 N N . SER A 1 89 ? -12.659 -7.292 4.907 1.00 95.25 89 SER A N 1
ATOM 705 C CA . SER A 1 89 ? -12.416 -8.731 4.775 1.00 95.25 89 SER A CA 1
ATOM 706 C C . SER A 1 89 ? -11.401 -9.041 3.676 1.00 95.25 89 SER A C 1
ATOM 708 O O . SER A 1 89 ? -11.345 -8.357 2.653 1.00 95.25 89 SER A O 1
ATOM 710 N N . TYR A 1 90 ? -10.604 -10.083 3.897 1.00 95.81 90 TYR A N 1
ATOM 711 C CA . TYR A 1 90 ? -9.606 -10.573 2.955 1.00 95.81 90 TYR A CA 1
ATOM 712 C C . TYR A 1 90 ? -9.637 -12.099 2.929 1.00 95.81 90 TYR A C 1
ATOM 714 O O . TYR A 1 90 ? -9.475 -12.740 3.968 1.00 95.81 90 TYR A O 1
ATOM 722 N N . ASP A 1 91 ? -9.845 -12.660 1.740 1.00 94.25 91 ASP A N 1
ATOM 723 C CA . ASP A 1 91 ? -9.711 -14.088 1.476 1.00 94.25 91 ASP A CA 1
ATOM 724 C C . ASP A 1 91 ? -8.384 -14.333 0.754 1.00 94.25 91 ASP A C 1
ATOM 726 O O . ASP A 1 91 ? -8.250 -14.085 -0.447 1.00 94.25 91 ASP A O 1
ATOM 730 N N . SER A 1 92 ? -7.389 -14.809 1.502 1.00 90.94 92 SER A N 1
ATOM 731 C CA . SER A 1 92 ? -6.053 -15.076 0.970 1.00 90.94 92 SER A CA 1
ATOM 732 C C . SER A 1 92 ? -6.010 -16.226 -0.034 1.00 90.94 92 SER A C 1
ATOM 734 O O . SER A 1 92 ? -5.044 -16.324 -0.790 1.00 90.94 92 SER A O 1
ATOM 736 N N . SER A 1 93 ? -7.043 -17.077 -0.087 1.00 91.62 93 SER A N 1
ATOM 737 C CA . SER A 1 93 ? -7.104 -18.189 -1.041 1.00 91.62 93 SER A CA 1
ATOM 738 C C . SER A 1 93 ? -7.321 -17.728 -2.486 1.00 91.62 93 SER A C 1
ATOM 740 O O . SER A 1 93 ? -6.976 -18.453 -3.417 1.00 91.62 93 SER A O 1
ATOM 742 N N . LEU A 1 94 ? -7.833 -16.507 -2.683 1.00 91.25 94 LEU A N 1
ATOM 743 C CA . LEU A 1 94 ? -8.079 -15.919 -4.003 1.00 91.25 94 LEU A CA 1
ATOM 744 C C . LEU A 1 94 ? -6.824 -15.301 -4.641 1.00 91.25 94 LEU A C 1
ATOM 746 O O . LEU A 1 94 ? -6.864 -14.919 -5.813 1.00 91.25 94 LEU A O 1
ATOM 750 N N . GLY A 1 95 ? -5.721 -15.189 -3.892 1.00 89.38 95 GLY A N 1
ATOM 751 C CA . GLY A 1 95 ? -4.483 -14.570 -4.367 1.00 89.38 95 GLY A CA 1
ATOM 752 C C . GLY A 1 95 ? -4.710 -13.151 -4.897 1.00 89.38 95 GLY A C 1
ATOM 753 O O . GLY A 1 95 ? -5.410 -12.349 -4.283 1.00 89.38 95 GLY A O 1
ATOM 754 N N . GLU A 1 96 ? -4.148 -12.852 -6.067 1.00 90.50 96 GLU A N 1
ATOM 755 C CA . GLU A 1 96 ? -4.225 -11.533 -6.716 1.00 90.50 96 GLU A CA 1
ATOM 756 C C . GLU A 1 96 ? -5.670 -11.078 -7.003 1.00 90.50 96 GLU A C 1
ATOM 758 O O . GLU A 1 96 ? -5.977 -9.886 -6.975 1.00 90.50 96 GLU A O 1
ATOM 763 N N . ARG A 1 97 ? -6.596 -12.025 -7.200 1.00 90.12 97 ARG A N 1
ATOM 764 C CA . ARG A 1 97 ? -8.007 -11.737 -7.505 1.00 90.12 97 ARG A CA 1
ATOM 765 C C . ARG A 1 97 ? -8.828 -11.325 -6.293 1.00 90.12 97 ARG A C 1
ATOM 767 O O . ARG A 1 97 ? -9.966 -10.883 -6.465 1.00 90.12 97 ARG A O 1
ATOM 774 N N . ALA A 1 98 ? -8.271 -11.426 -5.085 1.00 93.88 98 ALA A N 1
ATOM 775 C CA . ALA A 1 98 ? -8.953 -11.029 -3.857 1.00 93.88 98 ALA A CA 1
ATOM 776 C C . ALA A 1 98 ? -9.441 -9.569 -3.897 1.00 93.88 98 ALA A C 1
ATOM 778 O O . ALA A 1 98 ? -10.424 -9.235 -3.238 1.00 93.88 98 ALA A O 1
ATOM 779 N N . PHE A 1 99 ? -8.782 -8.710 -4.684 1.00 94.31 99 PHE A N 1
ATOM 780 C CA . PHE A 1 99 ? -8.966 -7.258 -4.650 1.00 94.31 99 PHE A CA 1
ATOM 781 C C . PHE A 1 99 ? -9.929 -6.705 -5.710 1.00 94.31 99 PHE A C 1
ATOM 783 O O . PHE A 1 99 ? -10.329 -5.547 -5.601 1.00 94.31 99 PHE A O 1
ATOM 790 N N . ILE A 1 100 ? -10.328 -7.497 -6.716 1.00 88.12 100 ILE A N 1
ATOM 791 C CA . ILE A 1 100 ? -11.090 -7.020 -7.894 1.00 88.12 100 ILE A CA 1
ATOM 792 C C . ILE A 1 100 ? -12.381 -6.289 -7.500 1.00 88.12 100 ILE A C 1
ATOM 794 O O . ILE A 1 100 ? -12.731 -5.274 -8.097 1.00 88.12 100 ILE A O 1
ATOM 798 N N . ASN A 1 101 ? -13.065 -6.785 -6.468 1.00 90.75 101 ASN A N 1
ATOM 799 C CA . ASN A 1 101 ? -14.340 -6.235 -6.006 1.00 90.75 101 ASN A CA 1
ATOM 800 C C . ASN A 1 101 ? -14.199 -5.316 -4.787 1.00 90.75 101 ASN A C 1
ATOM 802 O O . ASN A 1 101 ? -15.210 -4.885 -4.229 1.00 90.75 101 ASN A O 1
ATOM 806 N N . TRP A 1 102 ? -12.975 -5.035 -4.330 1.00 96.75 102 TRP A N 1
ATOM 807 C CA . TRP A 1 102 ? -12.790 -4.135 -3.199 1.00 96.75 102 TRP A CA 1
ATOM 808 C C . TRP A 1 102 ? -13.120 -2.698 -3.613 1.00 96.75 102 TRP A C 1
ATOM 810 O O . TRP A 1 102 ? -12.686 -2.256 -4.684 1.00 96.75 102 TRP A O 1
ATOM 820 N N . PRO A 1 103 ? -13.846 -1.946 -2.770 1.00 97.12 103 PRO A N 1
ATOM 821 C CA . PRO A 1 103 ? -14.066 -0.521 -2.968 1.00 97.12 103 PRO A CA 1
ATOM 822 C C . PRO A 1 103 ? -12.773 0.240 -3.297 1.00 97.12 103 PRO A C 1
ATOM 824 O O . PRO A 1 103 ? -11.750 0.069 -2.628 1.00 97.12 103 PRO A O 1
ATOM 827 N N . LEU A 1 104 ? -12.827 1.074 -4.341 1.00 97.44 104 LEU A N 1
ATOM 828 C CA . LEU A 1 104 ? -11.720 1.944 -4.741 1.00 97.44 104 LEU A CA 1
ATOM 829 C C . LEU A 1 104 ? -11.660 3.155 -3.802 1.00 97.44 104 LEU A C 1
ATOM 831 O O . LEU A 1 104 ? -12.652 3.866 -3.663 1.00 97.44 104 LEU A O 1
ATOM 835 N N . CYS A 1 105 ? -10.503 3.376 -3.183 1.00 96.94 105 CYS A N 1
ATOM 836 C CA . CYS A 1 105 ? -10.191 4.592 -2.438 1.00 96.94 105 CYS A CA 1
ATOM 837 C C . CYS A 1 105 ? -9.767 5.695 -3.412 1.00 96.94 105 CYS A C 1
ATOM 839 O O . CYS A 1 105 ? -10.419 6.737 -3.477 1.00 96.94 105 CYS A O 1
ATOM 841 N N . ASP A 1 106 ? -8.716 5.427 -4.191 1.00 97.38 106 ASP A N 1
ATOM 842 C CA . ASP A 1 106 ? -8.121 6.357 -5.151 1.00 97.38 106 ASP A CA 1
ATOM 843 C C . ASP A 1 106 ? -7.246 5.592 -6.167 1.00 97.38 106 ASP A C 1
ATOM 845 O O . ASP A 1 106 ? -6.986 4.391 -6.005 1.00 97.38 106 ASP A O 1
ATOM 849 N N . SER A 1 107 ? -6.798 6.266 -7.225 1.00 96.88 107 SER A N 1
ATOM 850 C CA . SER A 1 107 ? -6.063 5.657 -8.335 1.00 96.88 107 SER A CA 1
ATOM 851 C C . SER A 1 107 ? -5.146 6.627 -9.074 1.00 96.88 107 SER A C 1
ATOM 853 O O . SER A 1 107 ? -5.504 7.776 -9.318 1.00 96.88 107 SER A O 1
ATOM 855 N N . LEU A 1 108 ? -4.012 6.115 -9.552 1.00 95.81 108 LEU A N 1
ATOM 856 C CA . LEU A 1 108 ? -3.139 6.776 -10.516 1.00 95.81 108 LEU A CA 1
ATOM 857 C C . LEU A 1 108 ? -3.119 5.947 -11.797 1.00 95.81 108 LEU A C 1
ATOM 859 O O . LEU A 1 108 ? -2.523 4.877 -11.821 1.00 95.81 108 LEU A O 1
ATOM 863 N N . GLU A 1 109 ? -3.731 6.446 -12.866 1.00 95.00 109 GLU A N 1
ATOM 864 C CA . GLU A 1 109 ? -3.845 5.698 -14.129 1.00 95.00 109 GLU A CA 1
ATOM 865 C C . GLU A 1 109 ? -2.703 5.980 -15.112 1.00 95.00 109 GLU A C 1
ATOM 867 O O . GLU A 1 109 ? -2.407 5.170 -15.989 1.00 95.00 109 GLU A O 1
ATOM 872 N N . LEU A 1 110 ? -2.052 7.138 -14.985 1.00 90.88 110 LEU A N 1
ATOM 873 C CA . LEU A 1 110 ? -1.073 7.623 -15.954 1.00 90.88 110 LEU A CA 1
ATOM 874 C C . LEU A 1 110 ? 0.300 7.812 -15.323 1.00 90.88 110 LEU A C 1
ATOM 876 O O . LEU A 1 110 ? 0.433 8.215 -14.169 1.00 90.88 110 LEU A O 1
ATOM 880 N N . SER A 1 111 ? 1.332 7.577 -16.131 1.00 86.81 111 SER A N 1
ATOM 881 C CA . SER A 1 111 ? 2.710 7.842 -15.737 1.00 86.81 111 SER A CA 1
ATOM 882 C C . SER A 1 111 ? 2.928 9.319 -15.450 1.00 86.81 111 SER A C 1
ATOM 884 O O . SER A 1 111 ? 2.663 10.170 -16.299 1.00 86.81 111 SER A O 1
ATOM 886 N N . VAL A 1 112 ? 3.554 9.609 -14.314 1.00 85.69 112 VAL A N 1
ATOM 887 C CA . VAL A 1 112 ? 4.122 10.925 -14.024 1.00 85.69 112 VAL A CA 1
ATOM 888 C C . VAL A 1 112 ? 5.637 10.783 -13.996 1.00 85.69 112 VAL A C 1
ATOM 890 O O . VAL A 1 112 ? 6.194 9.984 -13.241 1.00 85.69 112 VAL A O 1
ATOM 893 N N . SER A 1 113 ? 6.310 11.523 -14.877 1.00 84.62 113 SER A N 1
ATOM 894 C CA . SER A 1 113 ? 7.771 11.469 -14.985 1.00 84.62 113 SER A CA 1
ATOM 895 C C . SER A 1 113 ? 8.413 11.930 -13.679 1.00 84.62 113 SER A C 1
ATOM 897 O O . SER A 1 113 ? 7.997 12.938 -13.112 1.00 84.62 113 SER A O 1
ATOM 899 N N . SER A 1 114 ? 9.432 11.202 -13.221 1.00 88.31 114 SER A N 1
ATOM 900 C CA . SER A 1 114 ? 10.206 11.525 -12.013 1.00 88.31 114 SER A CA 1
ATOM 901 C C . SER A 1 114 ? 9.421 11.509 -10.693 1.00 88.31 114 SER A C 1
ATOM 903 O O . SER A 1 114 ? 9.966 11.921 -9.674 1.00 88.31 114 SER A O 1
ATOM 905 N N . LEU A 1 115 ? 8.175 11.019 -10.674 1.00 90.25 115 LEU A N 1
ATOM 906 C CA . LEU A 1 115 ? 7.401 10.897 -9.439 1.00 90.25 115 LEU A CA 1
ATOM 907 C C . LEU A 1 115 ? 7.953 9.758 -8.571 1.00 90.25 115 LEU A C 1
ATOM 909 O O . LEU A 1 115 ? 7.935 8.595 -8.979 1.00 90.25 115 LEU A O 1
ATOM 913 N N . THR A 1 116 ? 8.444 10.090 -7.382 1.00 92.50 116 THR A N 1
ATOM 914 C CA . THR A 1 116 ? 8.985 9.132 -6.398 1.00 92.50 116 THR A CA 1
ATOM 915 C C . THR A 1 116 ? 8.188 9.095 -5.097 1.00 92.50 116 THR A C 1
ATOM 917 O O . THR A 1 116 ? 8.364 8.187 -4.291 1.00 92.50 116 THR A O 1
ATOM 920 N N . GLU A 1 117 ? 7.288 10.053 -4.902 1.00 93.69 117 GLU A N 1
ATOM 921 C CA . GLU A 1 117 ? 6.389 10.145 -3.756 1.00 93.69 117 GLU A CA 1
ATOM 922 C C . GLU A 1 117 ? 4.957 10.139 -4.278 1.00 93.69 117 GLU A C 1
ATOM 924 O O . GLU A 1 117 ? 4.620 10.887 -5.195 1.00 93.69 117 GLU A O 1
ATOM 929 N N . TYR A 1 118 ? 4.132 9.264 -3.724 1.00 94.38 118 TYR A N 1
ATOM 930 C CA . TYR A 1 118 ? 2.774 9.027 -4.180 1.00 94.38 118 TYR A CA 1
ATOM 931 C C . TYR A 1 118 ? 1.837 9.261 -3.005 1.00 94.38 118 TYR A C 1
ATOM 933 O O . TYR A 1 118 ? 2.074 8.717 -1.929 1.00 94.38 118 TYR A O 1
ATOM 941 N N . SER A 1 119 ? 0.788 10.050 -3.219 1.00 95.25 119 SER A N 1
ATOM 942 C CA . SER A 1 119 ? -0.224 10.349 -2.209 1.00 95.25 119 SER A CA 1
ATOM 943 C C . SER A 1 119 ? -1.600 10.050 -2.773 1.00 95.25 119 SER A C 1
ATOM 945 O O . SER A 1 119 ? -1.936 10.507 -3.867 1.00 95.25 119 SER A O 1
ATOM 947 N N . PHE A 1 120 ? -2.367 9.260 -2.033 1.00 96.19 120 PHE A N 1
ATOM 948 C CA . PHE A 1 120 ? -3.701 8.813 -2.406 1.00 96.19 120 PHE A CA 1
ATOM 949 C C . PHE A 1 120 ? -4.674 9.170 -1.297 1.00 96.19 120 PHE A C 1
ATOM 951 O O . PHE A 1 120 ? -4.496 8.753 -0.149 1.00 96.19 120 PHE A O 1
ATOM 958 N N . THR A 1 121 ? -5.718 9.920 -1.639 1.00 95.06 121 THR A N 1
ATOM 959 C CA . THR A 1 121 ? -6.744 10.349 -0.684 1.00 95.06 121 THR A CA 1
ATOM 960 C C . THR A 1 121 ? -8.074 9.738 -1.077 1.00 95.06 121 THR A C 1
ATOM 962 O O . THR A 1 121 ? -8.566 9.958 -2.182 1.00 95.06 121 THR A O 1
ATOM 965 N N . CYS A 1 122 ? -8.692 8.992 -0.165 1.00 92.75 122 CYS A N 1
ATOM 966 C CA . CYS A 1 122 ? -9.992 8.409 -0.444 1.00 92.75 122 CYS A CA 1
ATOM 967 C C . CYS A 1 122 ? -11.033 9.520 -0.631 1.00 92.75 122 CYS A C 1
ATOM 969 O O . CYS A 1 122 ? -11.124 10.445 0.177 1.00 92.75 122 CYS A O 1
ATOM 971 N N . SER A 1 123 ? -11.869 9.400 -1.666 1.00 88.19 123 SER A N 1
ATOM 972 C CA . SER A 1 123 ? -12.959 10.359 -1.943 1.00 88.19 123 SER A CA 1
ATOM 973 C C . SER A 1 123 ? -13.938 10.545 -0.772 1.00 88.19 123 SER A C 1
ATOM 975 O O . SER A 1 123 ? -14.585 11.585 -0.641 1.00 88.19 123 SER A O 1
ATOM 977 N N . SER A 1 124 ? -14.040 9.536 0.092 1.00 88.81 124 SER A N 1
ATOM 978 C CA . SER A 1 124 ? -14.709 9.580 1.388 1.00 88.81 124 SER A CA 1
ATOM 979 C C . SER A 1 124 ? -13.964 8.678 2.369 1.00 88.81 124 SER A C 1
ATOM 981 O O . SER A 1 124 ? -13.243 7.773 1.953 1.00 88.81 124 SER A O 1
ATOM 983 N N . VAL A 1 125 ? -14.133 8.916 3.670 1.00 86.94 125 VAL A N 1
ATOM 984 C CA . VAL A 1 125 ? -13.569 8.047 4.711 1.00 86.94 125 VAL A CA 1
ATOM 985 C C . VAL A 1 125 ? -14.146 6.636 4.566 1.00 86.94 125 VAL A C 1
ATOM 987 O O . VAL A 1 125 ? -15.364 6.457 4.559 1.00 86.94 125 VAL A O 1
ATOM 990 N N . MET A 1 126 ? -13.275 5.631 4.469 1.00 94.62 126 MET A N 1
ATOM 991 C CA . MET A 1 126 ? -13.653 4.243 4.205 1.00 94.62 126 MET A CA 1
ATOM 992 C C . MET A 1 126 ? -13.472 3.376 5.446 1.00 94.62 126 MET A C 1
ATOM 994 O O . MET A 1 126 ? -12.413 3.377 6.066 1.00 94.62 126 MET A O 1
ATOM 998 N N . LEU A 1 127 ? -14.483 2.582 5.793 1.00 96.06 127 LEU A N 1
ATOM 999 C CA . LEU A 1 127 ? -14.354 1.587 6.857 1.00 96.06 127 LEU A CA 1
ATOM 1000 C C . LEU A 1 127 ? -13.609 0.352 6.329 1.00 96.06 127 LEU A C 1
ATOM 1002 O O . LEU A 1 127 ? -14.078 -0.303 5.397 1.00 96.06 127 LEU A O 1
ATOM 1006 N N . GLY A 1 128 ? -12.484 -0.009 6.947 1.00 96.38 128 GLY A N 1
ATOM 1007 C CA . GLY A 1 128 ? -11.706 -1.173 6.532 1.00 96.38 128 GLY A CA 1
ATOM 1008 C C . GLY A 1 128 ? -10.696 -1.652 7.565 1.00 96.38 128 GLY A C 1
ATOM 1009 O O . GLY A 1 128 ? -10.289 -0.925 8.464 1.00 96.38 128 GLY A O 1
ATOM 1010 N N . ARG A 1 129 ? -10.298 -2.917 7.434 1.00 97.25 129 ARG A N 1
ATOM 1011 C CA . ARG A 1 129 ? -9.164 -3.514 8.159 1.00 97.25 129 ARG A CA 1
ATOM 1012 C C . ARG A 1 129 ? -7.941 -3.639 7.250 1.00 97.25 129 ARG A C 1
ATOM 1014 O O . ARG A 1 129 ? -6.809 -3.613 7.725 1.00 97.25 129 ARG A O 1
ATOM 1021 N N . TYR A 1 130 ? -8.186 -3.793 5.956 1.00 98.38 130 TYR A N 1
ATOM 1022 C CA . TYR A 1 130 ? -7.177 -4.021 4.944 1.00 98.38 130 TYR A CA 1
ATOM 1023 C C . TYR A 1 130 ? -7.136 -2.843 3.981 1.00 98.38 130 TYR A C 1
ATOM 1025 O O . TYR A 1 130 ? -8.183 -2.382 3.520 1.00 98.38 130 TYR A O 1
ATOM 1033 N N . LEU A 1 131 ? -5.925 -2.407 3.654 1.00 98.25 131 LEU A N 1
ATOM 1034 C CA . LEU A 1 131 ? -5.643 -1.508 2.542 1.00 98.25 131 LEU A CA 1
ATOM 1035 C C . LEU A 1 131 ? -4.680 -2.217 1.597 1.00 98.25 131 LEU A C 1
ATOM 1037 O O . LEU A 1 131 ? -3.714 -2.831 2.047 1.00 98.25 131 LEU A O 1
ATOM 1041 N N . VAL A 1 132 ? -4.933 -2.137 0.296 1.00 98.19 132 VAL A N 1
ATOM 1042 C CA . VAL A 1 132 ? -4.055 -2.708 -0.723 1.00 98.19 132 VAL A CA 1
ATOM 1043 C C . VAL A 1 132 ? -3.684 -1.657 -1.757 1.00 98.19 132 VAL A C 1
ATOM 1045 O O . VAL A 1 132 ? -4.538 -0.899 -2.214 1.00 98.19 132 VAL A O 1
ATOM 1048 N N . LEU A 1 133 ? -2.404 -1.636 -2.119 1.00 97.81 133 LEU A N 1
ATOM 1049 C CA . LEU A 1 133 ? -1.884 -0.978 -3.311 1.00 97.81 133 LEU A CA 1
ATOM 1050 C C . LEU A 1 133 ? -1.689 -2.059 -4.373 1.00 97.81 133 LEU A C 1
ATOM 1052 O O . LEU A 1 133 ? -0.933 -2.998 -4.124 1.00 97.81 133 LEU A O 1
ATOM 1056 N N . THR A 1 134 ? -2.330 -1.948 -5.533 1.00 96.44 134 THR A N 1
ATOM 1057 C CA . THR A 1 134 ? -2.136 -2.890 -6.648 1.00 96.44 134 THR A CA 1
ATOM 1058 C C . THR A 1 134 ? -1.533 -2.194 -7.856 1.00 96.44 134 THR A C 1
ATOM 1060 O O . THR A 1 134 ? -1.977 -1.104 -8.218 1.00 96.44 134 THR A O 1
ATOM 1063 N N . LYS A 1 135 ? -0.577 -2.854 -8.514 1.00 94.44 135 LYS A N 1
ATOM 1064 C CA . LYS A 1 135 ? 0.014 -2.440 -9.789 1.00 94.44 135 LYS A CA 1
ATOM 1065 C C . LYS A 1 135 ? -0.076 -3.571 -10.803 1.00 94.44 135 LYS A C 1
ATOM 1067 O O . LYS A 1 135 ? 0.302 -4.695 -10.491 1.00 94.44 135 LYS A O 1
ATOM 1072 N N . SER A 1 136 ? -0.496 -3.258 -12.026 1.00 92.44 136 SER A N 1
ATOM 1073 C CA . SER A 1 136 ? -0.516 -4.228 -13.128 1.00 92.44 136 SER A CA 1
ATOM 1074 C C . SER A 1 136 ? 0.887 -4.778 -13.412 1.00 92.44 136 SER A C 1
ATOM 1076 O O . SER A 1 136 ? 1.840 -3.998 -13.564 1.00 92.44 136 SER A O 1
ATOM 1078 N N . ALA A 1 137 ? 1.012 -6.108 -13.433 1.00 91.25 137 ALA A N 1
ATOM 1079 C CA . ALA A 1 137 ? 2.292 -6.807 -13.568 1.00 91.25 137 ALA A CA 1
ATOM 1080 C C . ALA A 1 137 ? 2.866 -6.740 -14.993 1.00 91.25 137 ALA A C 1
ATOM 1082 O O . ALA A 1 137 ? 4.080 -6.689 -15.180 1.00 91.25 137 ALA A O 1
ATOM 1083 N N . ASP A 1 138 ? 2.002 -6.653 -16.003 1.00 90.50 138 ASP A N 1
ATOM 1084 C CA . ASP A 1 138 ? 2.376 -6.458 -17.411 1.00 90.50 138 ASP A CA 1
ATOM 1085 C C . ASP A 1 138 ? 3.128 -5.139 -17.669 1.00 90.50 138 ASP A C 1
ATOM 1087 O O . ASP A 1 138 ? 3.902 -5.035 -18.620 1.00 90.50 138 ASP A O 1
ATOM 1091 N N . LEU A 1 139 ? 2.961 -4.145 -16.792 1.00 88.75 139 LEU A N 1
ATOM 1092 C CA . LEU A 1 139 ? 3.641 -2.852 -16.856 1.00 88.75 139 LEU A CA 1
ATOM 1093 C C . LEU A 1 139 ? 4.920 -2.799 -16.009 1.00 88.75 139 LEU A C 1
ATOM 1095 O O . LEU A 1 139 ? 5.284 -1.739 -15.486 1.00 88.75 139 LEU A O 1
ATOM 1099 N N . GLY A 1 140 ? 5.608 -3.929 -15.858 1.00 87.81 140 GLY A N 1
ATOM 1100 C CA . GLY A 1 140 ? 6.965 -3.988 -15.326 1.00 87.81 140 GLY A CA 1
ATOM 1101 C C . GLY A 1 140 ? 7.023 -4.406 -13.865 1.00 87.81 140 GLY A C 1
ATOM 1102 O O . GLY A 1 140 ? 6.774 -5.554 -13.549 1.00 87.81 140 GLY A O 1
ATOM 1103 N N . PHE A 1 141 ? 7.439 -3.509 -12.977 1.00 88.25 141 PHE A N 1
ATOM 1104 C CA . PHE A 1 141 ? 7.788 -3.835 -11.590 1.00 88.25 141 PHE A CA 1
ATOM 1105 C C . PHE A 1 141 ? 7.012 -2.957 -10.611 1.00 88.25 141 PHE A C 1
ATOM 1107 O O . PHE A 1 141 ? 6.625 -1.846 -10.965 1.00 88.25 141 PHE A O 1
ATOM 1114 N N . PHE A 1 142 ? 6.843 -3.402 -9.366 1.00 92.62 142 PHE A N 1
ATOM 1115 C CA . PHE A 1 142 ? 6.273 -2.572 -8.305 1.00 92.62 142 PHE A CA 1
ATOM 1116 C C . PHE A 1 142 ? 7.245 -2.443 -7.138 1.00 92.62 142 PHE A C 1
ATOM 1118 O O . PHE A 1 142 ? 7.632 -3.440 -6.524 1.00 92.62 142 PHE A O 1
ATOM 1125 N N . ARG A 1 143 ? 7.657 -1.206 -6.845 1.00 92.31 143 ARG A N 1
ATOM 1126 C CA . ARG A 1 143 ? 8.617 -0.916 -5.781 1.00 92.31 143 ARG A CA 1
ATOM 1127 C C . ARG A 1 143 ? 8.056 0.088 -4.791 1.00 92.31 143 ARG A C 1
ATOM 1129 O O . ARG A 1 143 ? 7.773 1.224 -5.171 1.00 92.31 143 ARG A O 1
ATOM 1136 N N . VAL A 1 144 ? 7.973 -0.324 -3.531 1.00 93.56 144 VAL A N 1
ATOM 1137 C CA . VAL A 1 144 ? 7.557 0.517 -2.411 1.00 93.56 144 VAL A CA 1
ATOM 1138 C C . VAL A 1 144 ? 8.576 0.356 -1.291 1.00 93.56 144 VAL A C 1
ATOM 1140 O O . VAL A 1 144 ? 8.744 -0.732 -0.745 1.00 93.56 144 VAL A O 1
ATOM 1143 N N . ASP A 1 145 ? 9.260 1.442 -0.949 1.00 92.75 145 ASP A N 1
ATOM 1144 C CA . ASP A 1 145 ? 10.282 1.424 0.099 1.00 92.75 145 ASP A CA 1
ATOM 1145 C C . ASP A 1 145 ? 9.683 1.870 1.441 1.00 92.75 145 ASP A C 1
ATOM 1147 O O . ASP A 1 145 ? 10.046 1.333 2.491 1.00 92.75 145 ASP A O 1
ATOM 1151 N N . GLN A 1 146 ? 8.723 2.802 1.410 1.00 93.88 146 GLN A N 1
ATOM 1152 C CA . GLN A 1 146 ? 8.082 3.357 2.602 1.00 93.88 146 GLN A CA 1
ATOM 1153 C C . GLN A 1 146 ? 6.586 3.563 2.405 1.00 93.88 146 GLN A C 1
ATOM 1155 O O . GLN A 1 146 ? 6.165 3.921 1.308 1.00 93.88 146 GLN A O 1
ATOM 1160 N N . ILE A 1 147 ? 5.806 3.408 3.478 1.00 95.94 147 ILE A N 1
ATOM 1161 C CA . ILE A 1 147 ? 4.366 3.701 3.492 1.00 95.94 147 ILE A CA 1
ATOM 1162 C C . ILE A 1 147 ? 3.944 4.511 4.719 1.00 95.94 147 ILE A C 1
ATOM 1164 O O . ILE A 1 147 ? 4.500 4.362 5.811 1.00 95.94 147 ILE A O 1
ATOM 1168 N N . PHE A 1 148 ? 2.899 5.309 4.553 1.00 95.75 148 PHE A N 1
ATOM 1169 C CA . PHE A 1 148 ? 2.185 5.988 5.622 1.00 95.75 148 PHE A CA 1
ATOM 1170 C C . PHE A 1 148 ? 0.685 5.822 5.397 1.00 95.75 148 PHE A C 1
ATOM 1172 O O . PHE A 1 148 ? 0.154 6.316 4.411 1.00 95.75 148 PHE A O 1
ATOM 1179 N N . VAL A 1 149 ? -0.010 5.120 6.293 1.00 96.50 149 VAL A N 1
ATOM 1180 C CA . VAL A 1 149 ? -1.462 4.916 6.191 1.00 96.50 149 VAL A CA 1
ATOM 1181 C C . VAL A 1 149 ? -2.177 5.876 7.131 1.00 96.50 149 VAL A C 1
ATOM 1183 O O . VAL A 1 149 ? -1.981 5.817 8.346 1.00 96.50 149 VAL A O 1
ATOM 1186 N N . PHE A 1 150 ? -3.043 6.719 6.569 1.00 94.38 150 PHE A N 1
ATOM 1187 C CA . PHE A 1 150 ? -3.893 7.631 7.327 1.00 94.38 150 PHE A CA 1
ATOM 1188 C C . PHE A 1 150 ? -5.177 6.906 7.719 1.00 94.38 150 PHE A C 1
ATOM 1190 O O . PHE A 1 150 ? -6.045 6.647 6.878 1.00 94.38 150 PHE A O 1
ATOM 1197 N N . ALA A 1 151 ? -5.289 6.538 8.993 1.00 93.88 151 ALA A N 1
ATOM 1198 C CA . ALA A 1 151 ? -6.489 5.903 9.509 1.00 93.88 151 ALA A CA 1
ATOM 1199 C C . ALA A 1 151 ? -6.659 6.118 11.015 1.00 93.88 151 ALA A C 1
ATOM 1201 O O . ALA A 1 151 ? -5.680 6.242 11.750 1.00 93.88 151 ALA A O 1
ATOM 1202 N N . GLU A 1 152 ? -7.906 6.092 11.476 1.00 92.75 152 GLU A N 1
ATOM 1203 C CA . GLU A 1 152 ? -8.248 6.115 12.900 1.00 92.75 152 GLU A CA 1
ATOM 1204 C C . GLU A 1 152 ? -8.872 4.780 13.307 1.00 92.75 152 GLU A C 1
ATOM 1206 O O . GLU A 1 152 ? -9.751 4.258 12.619 1.00 92.75 152 GLU A O 1
ATOM 1211 N N . GLU A 1 153 ? -8.408 4.201 14.414 1.00 91.12 153 GLU A N 1
ATOM 1212 C CA . GLU A 1 153 ? -8.953 2.943 14.927 1.00 91.12 153 GLU A CA 1
ATOM 1213 C C . GLU A 1 153 ? -10.405 3.136 15.378 1.00 91.12 153 GLU A C 1
ATOM 1215 O O . GLU A 1 153 ? -10.720 4.026 16.176 1.00 91.12 153 GLU A O 1
ATOM 1220 N N . CYS A 1 154 ? -11.306 2.274 14.904 1.00 88.31 154 CYS A N 1
ATOM 1221 C CA . CYS A 1 154 ? -12.687 2.290 15.356 1.00 88.31 154 CYS A CA 1
ATOM 1222 C C . CYS A 1 154 ? -12.758 1.764 16.791 1.00 88.31 154 CYS A C 1
ATOM 1224 O O . CYS A 1 154 ? -12.655 0.560 17.034 1.00 88.31 154 CYS A O 1
ATOM 1226 N N . LYS A 1 155 ? -12.998 2.653 17.756 1.00 79.62 155 LYS A N 1
ATOM 1227 C CA . LYS A 1 155 ? -13.312 2.236 19.122 1.00 79.62 155 LYS A CA 1
ATOM 1228 C C . LYS A 1 155 ? -14.685 1.573 19.118 1.00 79.62 155 LYS A C 1
ATOM 1230 O O . LYS A 1 155 ? -15.698 2.225 18.877 1.00 79.62 155 LYS A O 1
ATOM 1235 N N . LEU A 1 156 ? -14.726 0.273 19.400 1.00 57.53 156 LEU A N 1
ATOM 1236 C CA . LEU A 1 156 ? -15.959 -0.391 19.807 1.00 57.53 156 LEU A CA 1
ATOM 1237 C C . LEU A 1 156 ? -16.400 0.243 21.130 1.00 57.53 156 LEU A C 1
ATOM 1239 O O . LEU A 1 156 ? -15.914 -0.124 22.199 1.00 57.53 156 LEU A O 1
ATOM 1243 N N . GLU A 1 157 ? -17.313 1.210 21.069 1.00 53.31 157 GLU A N 1
ATOM 1244 C CA . GLU A 1 157 ? -18.081 1.595 22.245 1.00 53.31 157 GLU A CA 1
ATOM 1245 C C . GLU A 1 157 ? -18.952 0.396 22.630 1.00 53.31 157 GLU A C 1
ATOM 1247 O O . GLU A 1 157 ? -20.048 0.189 22.106 1.00 53.31 157 GLU A O 1
ATOM 1252 N N . LEU A 1 158 ? -18.444 -0.433 23.544 1.00 47.75 158 LEU A N 1
ATOM 1253 C CA . LEU A 1 158 ? -19.249 -1.384 24.299 1.00 47.75 158 LEU A CA 1
ATOM 1254 C C . LEU A 1 158 ? -20.265 -0.578 25.114 1.00 47.75 158 LEU A C 1
ATOM 1256 O O . LEU A 1 158 ? -20.050 -0.269 26.284 1.00 47.75 158 LEU A O 1
ATOM 1260 N N . ASN A 1 159 ? -21.396 -0.238 24.497 1.00 44.34 159 ASN A N 1
ATOM 1261 C CA . ASN A 1 159 ? -22.588 0.216 25.197 1.00 44.34 159 ASN A CA 1
ATOM 1262 C C . ASN A 1 159 ? -23.192 -0.976 25.958 1.00 44.34 159 ASN A C 1
ATOM 1264 O O . ASN A 1 159 ? -24.257 -1.488 25.626 1.00 44.34 159 ASN A O 1
ATOM 1268 N N . LEU A 1 160 ? -22.512 -1.407 27.023 1.00 45.47 160 LEU A N 1
ATOM 1269 C CA . LEU A 1 160 ? -23.082 -2.200 28.111 1.00 45.47 160 LEU A CA 1
ATOM 1270 C C . LEU A 1 160 ? -24.016 -1.297 28.933 1.00 45.47 160 LEU A C 1
ATOM 1272 O O . LEU A 1 160 ? -23.803 -1.045 30.117 1.00 45.47 160 LEU A O 1
ATOM 1276 N N . LYS A 1 161 ? -25.080 -0.782 28.308 1.00 45.38 161 LYS A N 1
ATOM 1277 C CA . LYS A 1 161 ? -26.231 -0.282 29.060 1.00 45.38 161 LYS A CA 1
ATOM 1278 C C . LYS A 1 161 ? -27.042 -1.493 29.517 1.00 45.38 161 LYS A C 1
ATOM 1280 O O . LYS A 1 161 ? -27.883 -1.999 28.791 1.00 45.38 161 LYS A O 1
ATOM 1285 N N . VAL A 1 162 ? -26.689 -1.967 30.712 1.00 49.31 162 VAL A N 1
ATOM 1286 C CA . VAL A 1 162 ? -27.582 -2.480 31.764 1.00 49.31 162 VAL A CA 1
ATOM 1287 C C . VAL A 1 162 ? -28.851 -3.183 31.251 1.00 49.31 162 VAL A C 1
ATOM 1289 O O . VAL A 1 162 ? -29.907 -2.569 31.143 1.00 49.31 162 VAL A O 1
ATOM 1292 N N . PHE A 1 163 ? -28.766 -4.497 31.032 1.00 44.16 163 PHE A N 1
ATOM 1293 C CA . PHE A 1 163 ? -29.918 -5.401 31.133 1.00 44.16 163 PHE A CA 1
ATOM 1294 C C . PHE A 1 163 ? -29.797 -6.201 32.433 1.00 44.16 163 PHE A C 1
ATOM 1296 O O . PHE A 1 163 ? -29.472 -7.382 32.434 1.00 44.16 163 PHE A O 1
ATOM 1303 N N . PHE A 1 164 ? -30.027 -5.520 33.550 1.00 47.53 164 PHE A N 1
ATOM 1304 C CA . PHE A 1 164 ? -30.543 -6.148 34.761 1.00 47.53 164 PHE A CA 1
ATOM 1305 C C . PHE A 1 164 ? -31.672 -5.239 35.242 1.00 47.53 164 PHE A C 1
ATOM 1307 O O . PHE A 1 164 ? -31.427 -4.223 35.891 1.00 47.53 164 PHE A O 1
ATOM 1314 N N . ALA A 1 165 ? -32.885 -5.568 34.808 1.00 47.19 165 ALA A N 1
ATOM 1315 C CA . ALA A 1 165 ? -34.139 -5.097 35.376 1.00 47.19 165 ALA A CA 1
ATOM 1316 C C . ALA A 1 165 ? -34.901 -6.332 35.857 1.00 47.19 165 ALA A C 1
ATOM 1318 O O . ALA A 1 165 ? -34.832 -7.357 35.136 1.00 47.19 165 ALA A O 1
#

Foldseek 3Di:
DDDDDALVVLLVQFLLVVWWKDWQNHTFDWDADSNNKIFRWCVVCQVPHDDDFKTKIKTQSVAKWFFFWKKFFFPDFDQPWKWKFFAADFDCVCGPCRGVPGDTQATDHDGDPPDGMDITGGPGGDIHRMIMIIGTVVSPDDTTGIMGTGIGGDDPPPPPPDPDD